Protein AF-A0AAV7T9B5-F1 (afdb_monomer_lite)

Sequence (124 aa):
MPEDLQSVKKYLSADLKEVHKDLDEAVQECKDDERIDEIEWMQQEIIYLQVQPIELQNQAEDLENRSRRKNIHVGSPHIRGGNESYVKALFSFILGETAPPTVKHDRLHSVDLPHQPPSHLQIS

Structure (mmCIF, N/CA/C/O backbone):
data_AF-A0AAV7T9B5-F1
#
_entry.id   AF-A0AAV7T9B5-F1
#
loop_
_atom_site.group_PDB
_atom_site.id
_atom_site.type_symbol
_atom_site.label_atom_id
_atom_site.label_alt_id
_atom_site.label_comp_id
_atom_site.label_asym_id
_atom_site.label_entity_id
_atom_site.label_seq_id
_atom_site.pdbx_PDB_ins_code
_atom_site.Cartn_x
_atom_site.Cartn_y
_atom_site.Cartn_z
_atom_site.occupancy
_atom_site.B_iso_or_equiv
_atom_site.auth_seq_id
_atom_site.auth_comp_id
_atom_site.auth_asym_id
_atom_site.auth_atom_id
_atom_site.pdbx_PDB_model_num
ATOM 1 N N . MET A 1 1 ? 47.895 8.364 -65.221 1.00 57.28 1 MET A N 1
ATOM 2 C CA . MET A 1 1 ? 48.500 8.633 -63.895 1.00 57.28 1 MET A CA 1
ATOM 3 C C . MET A 1 1 ? 47.722 9.671 -63.074 1.00 57.28 1 MET A C 1
ATOM 5 O O . MET A 1 1 ? 47.355 9.324 -61.960 1.00 57.28 1 MET A O 1
ATOM 9 N N . PRO A 1 2 ? 47.408 10.903 -63.539 1.00 65.25 2 PRO A N 1
ATOM 10 C CA . PRO A 1 2 ? 46.567 11.841 -62.764 1.00 65.25 2 PRO A CA 1
ATOM 11 C C . PRO A 1 2 ? 45.074 11.463 -62.750 1.00 65.25 2 PRO A C 1
ATOM 13 O O . PRO A 1 2 ? 44.378 11.678 -61.760 1.00 65.25 2 PRO A O 1
ATOM 16 N N . GLU A 1 3 ? 44.590 10.884 -63.850 1.00 66.88 3 GLU A N 1
ATOM 17 C CA . GLU A 1 3 ? 43.194 10.462 -64.039 1.00 66.88 3 GLU A CA 1
ATOM 18 C C . GLU A 1 3 ? 42.830 9.269 -63.140 1.00 66.88 3 GLU A C 1
ATOM 20 O O . GLU A 1 3 ? 41.749 9.239 -62.552 1.00 66.88 3 GLU A O 1
ATOM 25 N N . ASP A 1 4 ? 43.778 8.352 -62.932 1.00 71.44 4 ASP A N 1
ATOM 26 C CA . ASP A 1 4 ? 43.622 7.181 -62.060 1.00 71.44 4 ASP A CA 1
ATOM 27 C C . ASP A 1 4 ? 43.458 7.594 -60.587 1.00 71.44 4 ASP A C 1
ATOM 29 O O . ASP A 1 4 ? 42.588 7.088 -59.882 1.00 71.44 4 ASP A O 1
ATOM 33 N N . LEU A 1 5 ? 44.220 8.599 -60.138 1.00 76.00 5 LEU A N 1
ATOM 34 C CA . LEU A 1 5 ? 44.116 9.183 -58.794 1.00 76.00 5 LEU A CA 1
ATOM 35 C C . LEU A 1 5 ? 42.780 9.901 -58.563 1.00 76.00 5 LEU A C 1
ATOM 37 O O . LEU A 1 5 ? 42.194 9.792 -57.485 1.00 76.00 5 LEU A O 1
ATOM 41 N N . GLN A 1 6 ? 42.274 10.625 -59.567 1.00 76.25 6 GLN A N 1
ATOM 42 C CA . GLN A 1 6 ? 40.953 11.251 -59.476 1.00 76.25 6 GLN A CA 1
ATOM 43 C C . GLN A 1 6 ? 39.830 10.213 -59.435 1.00 76.25 6 GLN A C 1
ATOM 45 O O . GLN A 1 6 ? 38.852 10.410 -58.714 1.00 76.25 6 GLN A O 1
ATOM 50 N N . SER A 1 7 ? 39.974 9.113 -60.175 1.00 76.25 7 SER A N 1
ATOM 51 C CA . SER A 1 7 ? 39.023 8.002 -60.173 1.00 76.25 7 SER A CA 1
ATOM 52 C C . SER A 1 7 ? 38.975 7.320 -58.803 1.00 76.25 7 SER A C 1
ATOM 54 O O . SER A 1 7 ? 37.914 7.261 -58.186 1.00 76.25 7 SER A O 1
ATOM 56 N N . VAL A 1 8 ? 40.132 6.937 -58.250 1.00 79.00 8 VAL A N 1
ATOM 57 C CA . VAL A 1 8 ? 40.243 6.337 -56.906 1.00 79.00 8 VAL A CA 1
ATOM 58 C C . VAL A 1 8 ? 39.662 7.257 -55.830 1.00 79.00 8 VAL A C 1
ATOM 60 O O . VAL A 1 8 ? 38.922 6.802 -54.962 1.00 79.00 8 VAL A O 1
ATOM 63 N N . LYS A 1 9 ? 39.910 8.570 -55.914 1.00 79.75 9 LYS A N 1
ATOM 64 C CA . LYS A 1 9 ? 39.331 9.543 -54.978 1.00 79.75 9 LYS A CA 1
ATOM 65 C C . LYS A 1 9 ? 37.803 9.606 -55.066 1.00 79.75 9 LYS A C 1
ATOM 67 O O . LYS A 1 9 ? 37.154 9.775 -54.037 1.00 79.75 9 LYS A O 1
ATOM 72 N N . LYS A 1 10 ? 37.222 9.488 -56.266 1.00 79.38 10 LYS A N 1
ATOM 73 C CA . LYS A 1 10 ? 35.763 9.472 -56.454 1.00 79.38 10 LYS A CA 1
ATOM 74 C C . LYS A 1 10 ? 35.133 8.211 -55.870 1.00 79.38 10 LYS A C 1
ATOM 76 O O . LYS A 1 10 ? 34.140 8.352 -55.168 1.00 79.38 10 LYS A O 1
ATOM 81 N N . TYR A 1 11 ? 35.730 7.040 -56.100 1.00 79.06 11 TYR A N 1
ATOM 82 C CA . TYR A 1 11 ? 35.265 5.779 -55.512 1.00 79.06 11 TYR A CA 1
ATOM 83 C C . TYR A 1 11 ? 35.339 5.813 -53.987 1.00 79.06 11 TYR A C 1
ATOM 85 O O . TYR A 1 11 ? 34.317 5.675 -53.332 1.00 79.06 11 TYR A O 1
ATOM 93 N N . LEU A 1 12 ? 36.494 6.177 -53.422 1.00 78.12 12 LEU A N 1
ATOM 94 C CA . LEU A 1 12 ? 36.643 6.300 -51.969 1.00 78.12 12 LEU A CA 1
ATOM 95 C C . LEU A 1 12 ? 35.666 7.309 -51.356 1.00 78.12 12 LEU A C 1
ATOM 97 O O . LEU A 1 12 ? 35.195 7.101 -50.248 1.00 78.12 12 LEU A O 1
ATOM 101 N N . SER A 1 13 ? 35.350 8.400 -52.063 1.00 78.88 13 SER A N 1
ATOM 102 C CA . SER A 1 13 ? 34.373 9.390 -51.588 1.00 78.88 13 SER A CA 1
ATOM 103 C C . SER A 1 13 ? 32.925 8.906 -51.693 1.00 78.88 13 SER A C 1
ATOM 105 O O . SER A 1 13 ? 32.074 9.424 -50.975 1.00 78.88 13 SER A O 1
ATOM 107 N N . ALA A 1 14 ? 32.625 7.990 -52.614 1.00 80.38 14 ALA A N 1
ATOM 108 C CA . ALA A 1 14 ? 31.313 7.366 -52.733 1.00 80.38 14 ALA A CA 1
ATOM 109 C C . ALA A 1 14 ? 31.125 6.330 -51.619 1.00 80.38 14 ALA A C 1
ATOM 111 O O . ALA A 1 14 ? 30.161 6.444 -50.868 1.00 80.38 14 ALA A O 1
ATOM 112 N N . ASP A 1 15 ? 32.111 5.453 -51.425 1.00 82.31 15 ASP A N 1
ATOM 113 C CA . ASP A 1 15 ? 32.109 4.438 -50.368 1.00 82.31 15 ASP A CA 1
ATOM 114 C C . ASP A 1 15 ? 32.016 5.086 -48.975 1.00 82.31 15 ASP A C 1
ATOM 116 O O . ASP A 1 15 ? 31.249 4.646 -48.125 1.00 82.31 15 ASP A O 1
ATOM 120 N N . LEU A 1 16 ? 32.723 6.203 -48.739 1.00 82.31 16 LEU A N 1
ATOM 121 C CA . LEU A 1 16 ? 32.621 6.947 -47.473 1.00 82.31 16 LEU A CA 1
ATOM 122 C C . LEU A 1 16 ? 31.224 7.530 -47.237 1.00 82.31 16 LEU A C 1
ATOM 124 O O . LEU A 1 16 ? 30.774 7.594 -46.098 1.00 82.31 16 LEU A O 1
ATOM 128 N N . LYS A 1 17 ? 30.544 7.986 -48.295 1.00 86.81 17 LYS A N 1
ATOM 129 C CA . LYS A 1 17 ? 29.180 8.523 -48.186 1.00 86.81 17 LYS A CA 1
ATOM 130 C C . LYS A 1 17 ? 28.162 7.425 -47.918 1.00 86.81 17 LYS A C 1
ATOM 132 O O . LYS A 1 17 ? 27.214 7.673 -47.183 1.00 86.81 17 LYS A O 1
ATOM 137 N N . GLU A 1 18 ? 28.360 6.254 -48.508 1.00 88.00 18 GLU A N 1
ATOM 138 C CA . GLU A 1 18 ? 27.519 5.079 -48.285 1.00 88.00 18 GLU A CA 1
ATOM 139 C C . GLU A 1 18 ? 27.659 4.589 -46.840 1.00 88.00 18 GLU A C 1
ATOM 141 O O . GLU A 1 18 ? 26.671 4.555 -46.117 1.00 88.00 18 GLU A O 1
ATOM 146 N N . VAL A 1 19 ? 28.892 4.409 -46.355 1.00 81.31 19 VAL A N 1
ATOM 147 C CA . VAL A 1 19 ? 29.154 4.027 -44.955 1.00 81.31 19 VAL A CA 1
ATOM 148 C C . VAL A 1 19 ? 28.612 5.059 -43.960 1.00 81.31 19 VAL A C 1
ATOM 150 O O . VAL A 1 19 ? 28.097 4.688 -42.908 1.00 81.31 19 VAL A O 1
ATOM 153 N N . HIS A 1 20 ? 28.702 6.358 -44.267 1.00 81.75 20 HIS A N 1
ATOM 154 C CA . HIS A 1 20 ? 28.108 7.394 -43.417 1.00 81.75 20 HIS A CA 1
ATOM 155 C C . HIS A 1 20 ? 26.584 7.315 -43.365 1.00 81.75 20 HIS A C 1
ATOM 157 O O . HIS A 1 20 ? 26.010 7.509 -42.299 1.00 81.75 20 HIS A O 1
ATOM 163 N N . LYS A 1 21 ? 25.940 7.028 -44.496 1.00 87.19 21 LYS A N 1
ATOM 164 C CA . LYS A 1 21 ? 24.490 6.888 -44.572 1.00 87.19 21 LYS A CA 1
ATOM 165 C C . LYS A 1 21 ? 24.015 5.648 -43.809 1.00 87.19 21 LYS A C 1
ATOM 167 O O . LYS A 1 21 ? 23.087 5.764 -43.019 1.00 87.19 21 LYS A O 1
ATOM 172 N N . ASP A 1 22 ? 24.686 4.514 -43.986 1.00 81.25 22 ASP A N 1
ATOM 173 C CA . ASP A 1 22 ? 24.366 3.269 -43.278 1.00 81.25 22 ASP A CA 1
ATOM 174 C C . ASP A 1 22 ? 24.549 3.426 -41.760 1.00 81.25 22 ASP A C 1
ATOM 176 O O . ASP A 1 22 ? 23.762 2.910 -40.967 1.00 81.25 22 ASP A O 1
ATOM 180 N N . LEU A 1 23 ? 25.568 4.185 -41.338 1.00 77.44 23 LEU A N 1
ATOM 181 C CA . LEU A 1 23 ? 25.786 4.506 -39.930 1.00 77.44 23 LEU A CA 1
ATOM 182 C C . LEU A 1 23 ? 24.709 5.450 -39.380 1.00 77.44 23 LEU A C 1
ATOM 184 O O . LEU A 1 23 ? 24.254 5.241 -38.260 1.00 77.44 23 LEU A O 1
ATOM 188 N N . ASP A 1 24 ? 24.292 6.464 -40.140 1.00 80.19 24 ASP A N 1
ATOM 189 C CA . ASP A 1 24 ? 23.215 7.372 -39.733 1.00 80.19 24 ASP A CA 1
ATOM 190 C C . ASP A 1 24 ? 21.866 6.642 -39.639 1.00 80.19 24 ASP A C 1
ATOM 192 O O . ASP A 1 24 ? 21.119 6.879 -38.693 1.00 80.19 24 ASP A O 1
ATOM 196 N N . GLU A 1 25 ? 21.574 5.712 -40.553 1.00 78.81 25 GLU A N 1
ATOM 197 C CA . GLU A 1 25 ? 20.381 4.857 -40.496 1.00 78.81 25 GLU A CA 1
ATOM 198 C C . GLU A 1 25 ? 20.422 3.918 -39.279 1.00 78.81 25 GLU A C 1
ATOM 200 O O . GLU A 1 25 ? 19.453 3.863 -38.526 1.00 78.81 25 GLU A O 1
ATOM 205 N N . ALA A 1 26 ? 21.564 3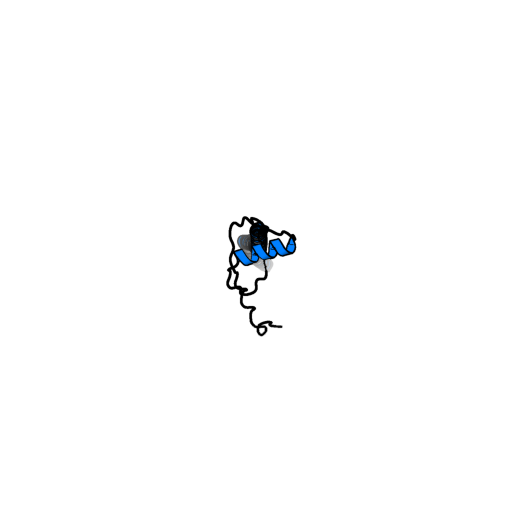.279 -38.996 1.00 72.38 26 ALA A N 1
ATOM 206 C CA . ALA A 1 26 ? 21.733 2.432 -37.811 1.00 72.38 26 ALA A CA 1
ATOM 207 C C . ALA A 1 26 ? 21.678 3.223 -36.488 1.00 72.38 26 ALA A C 1
ATOM 209 O O . ALA A 1 26 ? 21.180 2.728 -35.476 1.00 72.38 26 ALA A O 1
ATOM 210 N N . VAL A 1 27 ? 22.178 4.465 -36.472 1.00 70.81 27 VAL A N 1
ATOM 211 C CA . VAL A 1 27 ? 22.061 5.378 -35.323 1.00 70.81 27 VAL A CA 1
ATOM 212 C C . VAL A 1 27 ? 20.618 5.836 -35.142 1.00 70.81 27 VAL A C 1
ATOM 214 O O . VAL A 1 27 ? 20.187 6.007 -34.004 1.00 70.81 27 VAL A O 1
ATOM 217 N N . GLN A 1 28 ? 19.876 6.034 -36.229 1.00 68.44 28 GLN A N 1
ATOM 218 C CA . GLN A 1 28 ? 18.469 6.409 -36.177 1.00 68.44 28 GLN A CA 1
ATOM 219 C C . GLN A 1 28 ? 17.594 5.242 -35.696 1.00 68.44 28 GLN A C 1
ATOM 221 O O . GLN A 1 28 ? 16.755 5.459 -34.836 1.00 68.44 28 GLN A O 1
ATOM 226 N N . GLU A 1 29 ? 17.871 4.012 -36.135 1.00 65.25 29 GLU A N 1
ATOM 227 C CA . GLU A 1 29 ? 17.206 2.782 -35.670 1.00 65.25 29 GLU A CA 1
ATOM 228 C C . GLU A 1 29 ? 17.518 2.477 -34.188 1.00 65.25 29 GLU A C 1
ATOM 230 O O . GLU A 1 29 ? 16.663 2.033 -33.426 1.00 65.25 29 GLU A O 1
ATOM 235 N N . CYS A 1 30 ? 18.731 2.793 -33.714 1.00 61.69 30 CYS A N 1
ATOM 236 C CA . CYS A 1 30 ? 19.062 2.738 -32.281 1.00 61.69 30 CYS A CA 1
ATOM 237 C C . CYS A 1 30 ? 18.353 3.817 -31.443 1.00 61.69 30 CYS A C 1
ATOM 239 O O . CYS A 1 30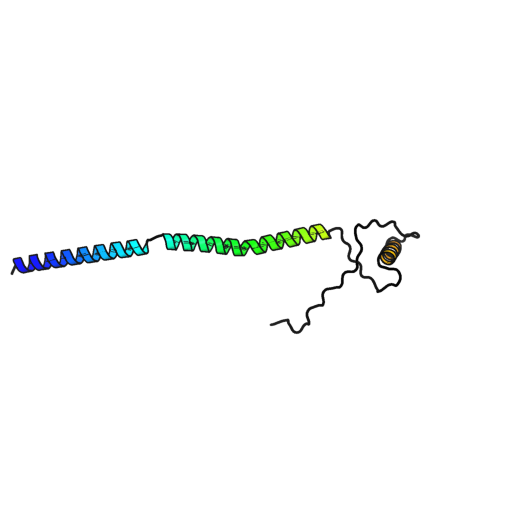 ? 18.273 3.681 -30.222 1.00 61.69 30 CYS A O 1
ATOM 241 N N . LYS A 1 31 ? 17.896 4.896 -32.085 1.00 60.19 31 LYS A N 1
ATOM 242 C CA . LYS A 1 31 ? 17.122 5.992 -31.490 1.00 60.19 31 LYS A CA 1
ATOM 243 C C . LYS A 1 31 ? 15.618 5.816 -31.690 1.00 60.19 31 LYS A C 1
ATOM 245 O O . LYS A 1 31 ? 14.890 6.761 -31.420 1.00 60.19 31 LYS A O 1
ATOM 250 N N . ASP A 1 32 ? 15.144 4.661 -32.163 1.00 58.91 32 ASP A N 1
ATOM 251 C CA . ASP A 1 32 ? 13.714 4.360 -32.163 1.00 58.91 32 ASP A CA 1
ATOM 252 C C . ASP A 1 32 ? 13.247 4.228 -30.701 1.00 58.91 32 ASP A C 1
ATOM 254 O O . ASP A 1 32 ? 13.280 3.176 -30.054 1.00 58.91 32 ASP A O 1
ATOM 258 N N . ASP A 1 33 ? 12.887 5.409 -30.201 1.00 58.75 33 ASP A N 1
ATOM 259 C CA . ASP A 1 33 ? 12.544 5.854 -28.856 1.00 58.75 33 ASP A CA 1
ATOM 260 C C . ASP A 1 33 ? 11.441 5.021 -28.191 1.00 58.75 33 ASP A C 1
ATOM 262 O O . ASP A 1 33 ? 11.333 5.012 -26.967 1.00 58.75 33 ASP A O 1
ATOM 266 N N . GLU A 1 34 ? 10.678 4.237 -28.959 1.00 62.06 34 GLU A N 1
ATOM 267 C CA . GLU A 1 34 ? 9.583 3.407 -28.444 1.00 62.06 34 GLU A CA 1
ATOM 268 C C . GLU A 1 34 ? 10.048 2.436 -27.354 1.00 62.06 34 GLU A C 1
ATOM 270 O O . GLU A 1 34 ? 9.329 2.198 -26.388 1.00 62.06 34 GLU A O 1
ATOM 275 N N . ARG A 1 35 ? 11.277 1.912 -27.449 1.00 66.81 35 ARG A N 1
ATOM 276 C CA . ARG A 1 35 ? 11.819 1.010 -26.421 1.00 66.81 35 ARG A CA 1
ATOM 277 C C . ARG A 1 35 ? 12.246 1.733 -25.152 1.00 66.81 35 ARG A C 1
ATOM 279 O O . ARG A 1 35 ? 12.184 1.137 -24.081 1.00 66.81 35 ARG A O 1
ATOM 286 N N . ILE A 1 36 ? 12.719 2.972 -25.258 1.00 75.81 36 ILE A N 1
ATOM 287 C CA . ILE A 1 36 ? 13.112 3.763 -24.087 1.00 75.81 36 ILE A CA 1
ATOM 288 C C . ILE A 1 36 ? 11.851 4.225 -23.359 1.00 75.81 36 ILE A C 1
ATOM 290 O O . ILE A 1 36 ? 11.749 4.002 -22.155 1.00 75.81 36 ILE A O 1
ATOM 294 N N . ASP A 1 37 ? 10.861 4.731 -24.093 1.00 79.06 37 ASP A N 1
ATOM 295 C CA . ASP A 1 37 ? 9.560 5.127 -23.549 1.00 79.06 37 ASP A CA 1
ATOM 296 C C . ASP A 1 37 ? 8.835 3.941 -22.888 1.00 79.06 37 ASP A C 1
ATOM 298 O O . ASP A 1 37 ? 8.278 4.069 -21.796 1.00 79.06 37 ASP A O 1
ATOM 302 N N . GLU A 1 38 ? 8.885 2.753 -23.498 1.00 80.31 38 GLU A N 1
ATOM 303 C CA . GLU A 1 38 ? 8.305 1.535 -22.923 1.00 80.31 38 GLU A CA 1
ATOM 304 C C . GLU A 1 38 ? 9.050 1.093 -21.652 1.00 80.31 38 GLU A C 1
ATOM 306 O O . GLU A 1 38 ? 8.421 0.685 -20.674 1.00 80.31 38 GLU A O 1
ATOM 311 N N . ILE A 1 39 ? 10.382 1.221 -21.613 1.00 80.50 39 ILE A N 1
ATOM 312 C CA . ILE A 1 39 ? 11.179 0.951 -20.407 1.00 80.50 39 ILE A CA 1
ATOM 313 C C . ILE A 1 39 ? 10.844 1.945 -19.292 1.00 80.50 39 ILE A C 1
ATOM 315 O O . ILE A 1 39 ? 10.672 1.523 -18.147 1.00 80.50 39 ILE A O 1
ATOM 319 N N . GLU A 1 40 ? 10.730 3.236 -19.594 1.00 83.75 40 GLU A N 1
ATOM 320 C CA . GLU A 1 40 ? 10.357 4.258 -18.614 1.00 83.75 40 GLU A CA 1
ATOM 321 C C . GLU A 1 40 ? 8.939 4.027 -18.077 1.00 83.75 40 GLU A C 1
ATOM 323 O O . GLU A 1 40 ? 8.719 4.081 -16.862 1.00 83.75 40 GLU A O 1
ATOM 328 N N . TRP A 1 41 ? 7.992 3.677 -18.950 1.00 86.25 41 TRP A N 1
ATOM 329 C CA . TRP A 1 41 ? 6.633 3.311 -18.555 1.00 86.25 41 TRP A CA 1
ATOM 330 C C . TRP A 1 41 ? 6.616 2.070 -17.652 1.00 86.25 41 TRP A C 1
ATOM 332 O O . TRP A 1 41 ? 6.014 2.094 -16.577 1.00 86.25 41 TRP A O 1
ATOM 342 N N . MET A 1 42 ? 7.343 1.009 -18.021 1.00 84.44 42 MET A N 1
ATOM 343 C CA . MET A 1 42 ? 7.465 -0.197 -17.195 1.00 84.44 42 MET A CA 1
ATOM 344 C C . MET A 1 42 ? 8.109 0.096 -15.834 1.00 84.44 42 MET A C 1
ATOM 346 O O . MET A 1 42 ? 7.696 -0.472 -14.825 1.00 84.44 42 MET A O 1
ATOM 350 N N . GLN A 1 43 ? 9.102 0.986 -15.769 1.00 87.44 43 GLN A N 1
ATOM 351 C CA . GLN A 1 43 ? 9.719 1.391 -14.503 1.00 87.44 43 GLN A CA 1
ATOM 352 C C . GLN A 1 43 ? 8.734 2.141 -13.600 1.00 87.44 43 GLN A C 1
ATOM 354 O O . GLN A 1 43 ? 8.688 1.872 -12.398 1.00 87.44 43 GLN A O 1
ATOM 359 N N . GLN A 1 44 ? 7.922 3.042 -14.160 1.00 88.81 44 GLN A N 1
ATOM 360 C CA . GLN A 1 44 ? 6.873 3.735 -13.410 1.00 88.81 44 GLN A CA 1
ATOM 361 C C . GLN A 1 44 ? 5.801 2.765 -12.902 1.00 88.81 44 GLN A C 1
ATOM 363 O O . GLN A 1 44 ? 5.405 2.852 -11.738 1.00 88.81 44 GLN A O 1
ATOM 368 N N . GLU A 1 45 ? 5.390 1.803 -13.728 1.00 90.88 45 GLU A N 1
ATOM 369 C CA . GLU A 1 45 ? 4.428 0.768 -13.341 1.00 90.88 45 GLU A CA 1
ATOM 370 C C . GLU A 1 45 ? 4.984 -0.127 -12.222 1.00 90.88 45 GLU A C 1
ATOM 372 O O . GLU A 1 45 ? 4.292 -0.411 -11.246 1.00 90.88 45 GLU A O 1
ATOM 377 N N . ILE A 1 46 ? 6.265 -0.509 -12.285 1.00 89.38 46 ILE A N 1
ATOM 378 C CA . ILE A 1 46 ? 6.925 -1.264 -11.208 1.00 89.38 46 ILE A CA 1
ATOM 379 C C . ILE A 1 46 ? 6.912 -0.474 -9.895 1.00 89.38 46 ILE A C 1
ATOM 381 O O . ILE A 1 46 ? 6.607 -1.045 -8.848 1.00 89.38 46 ILE A O 1
ATOM 385 N N . ILE A 1 47 ? 7.216 0.826 -9.928 1.00 88.56 47 ILE A N 1
ATOM 386 C CA . ILE A 1 47 ? 7.177 1.678 -8.730 1.00 88.56 47 ILE A CA 1
ATOM 387 C C . ILE A 1 47 ? 5.753 1.734 -8.167 1.00 88.56 47 ILE A C 1
ATOM 389 O O . ILE A 1 47 ? 5.560 1.563 -6.962 1.00 88.56 47 ILE A O 1
ATOM 393 N N . TYR A 1 48 ? 4.751 1.917 -9.028 1.00 87.88 48 TYR A N 1
ATOM 394 C CA . TYR A 1 48 ? 3.348 1.925 -8.625 1.00 87.88 48 TYR A CA 1
ATOM 395 C C . TYR A 1 48 ? 2.943 0.609 -7.945 1.00 87.88 48 TYR A C 1
ATOM 397 O O . TYR A 1 48 ? 2.427 0.617 -6.823 1.00 87.88 48 TYR A O 1
ATOM 405 N N . LEU A 1 49 ? 3.258 -0.526 -8.571 1.00 87.50 49 LEU A N 1
ATOM 406 C CA . LEU A 1 49 ? 2.947 -1.860 -8.058 1.00 87.50 49 LEU A CA 1
ATOM 407 C C . LEU A 1 49 ? 3.731 -2.228 -6.790 1.00 87.50 49 LEU A C 1
ATOM 409 O O . LEU A 1 49 ? 3.293 -3.096 -6.040 1.00 87.50 49 LEU A O 1
ATOM 413 N N . GLN A 1 50 ? 4.868 -1.585 -6.515 1.00 85.44 50 GLN A N 1
ATOM 414 C CA . GLN A 1 50 ? 5.602 -1.756 -5.255 1.00 85.44 50 GLN A CA 1
ATOM 415 C C . GLN A 1 50 ? 4.990 -0.954 -4.100 1.00 85.44 50 GLN A C 1
ATOM 417 O O . GLN A 1 50 ? 5.025 -1.406 -2.955 1.00 85.44 50 GLN A O 1
ATOM 422 N N . VAL A 1 51 ? 4.420 0.220 -4.381 1.00 87.81 51 VAL A N 1
ATOM 423 C CA . VAL A 1 51 ? 3.839 1.107 -3.359 1.00 87.81 51 VAL A CA 1
ATOM 424 C C . VAL A 1 51 ? 2.399 0.717 -3.023 1.00 87.81 51 VAL A C 1
ATOM 426 O O . VAL A 1 51 ? 2.021 0.696 -1.849 1.00 87.81 51 VAL A O 1
ATOM 429 N N . GLN A 1 52 ? 1.606 0.341 -4.029 1.00 90.81 52 GLN A N 1
ATOM 430 C CA . GLN A 1 52 ? 0.183 0.028 -3.875 1.00 90.81 52 GLN A CA 1
ATOM 431 C C . GLN A 1 52 ? -0.114 -1.037 -2.793 1.00 90.81 52 GLN A C 1
ATOM 433 O O . GLN A 1 52 ? -1.042 -0.828 -2.006 1.00 90.81 52 GLN A O 1
ATOM 438 N N . PRO A 1 53 ? 0.643 -2.147 -2.666 1.00 89.75 53 PRO A N 1
ATOM 439 C CA . PRO A 1 53 ? 0.379 -3.152 -1.639 1.00 89.75 53 PRO A CA 1
ATOM 440 C C . PRO A 1 53 ? 0.548 -2.606 -0.222 1.00 89.75 53 PRO A C 1
ATOM 442 O O . PRO A 1 53 ? -0.237 -2.946 0.659 1.00 89.75 53 PRO A O 1
ATOM 445 N N . ILE A 1 54 ? 1.539 -1.734 -0.007 1.00 89.88 54 ILE A N 1
ATOM 446 C CA . ILE A 1 54 ? 1.816 -1.132 1.302 1.00 89.88 54 ILE A CA 1
ATOM 447 C C . ILE A 1 54 ? 0.679 -0.183 1.682 1.00 89.88 54 ILE A C 1
ATOM 449 O O . ILE A 1 54 ? 0.186 -0.218 2.807 1.00 89.88 54 ILE A O 1
ATOM 453 N N . GLU A 1 55 ? 0.217 0.640 0.741 1.00 91.69 55 GLU A N 1
ATOM 454 C CA . GLU A 1 55 ? -0.908 1.546 0.977 1.00 91.69 55 GLU A CA 1
ATOM 455 C C . GLU A 1 55 ? -2.200 0.785 1.283 1.00 91.69 55 GLU A C 1
ATOM 457 O O . GLU A 1 55 ? -2.901 1.121 2.240 1.00 91.69 55 GLU A O 1
ATOM 462 N N . LEU A 1 56 ? -2.495 -0.269 0.518 1.00 91.44 56 LEU A N 1
ATOM 463 C CA . LEU A 1 56 ? -3.660 -1.121 0.752 1.00 91.44 56 LEU A CA 1
ATOM 464 C C . LEU A 1 56 ? -3.568 -1.861 2.090 1.00 91.44 56 LEU A C 1
ATOM 466 O O . LEU A 1 56 ? -4.567 -1.946 2.806 1.00 91.44 56 LEU A O 1
ATOM 470 N N . GLN A 1 57 ? -2.384 -2.354 2.459 1.00 92.75 57 GLN A N 1
ATOM 471 C CA . GLN A 1 57 ? -2.152 -2.987 3.754 1.00 92.75 57 GLN A CA 1
ATOM 472 C C . GLN A 1 57 ? -2.388 -1.999 4.901 1.00 92.75 57 GLN A C 1
ATOM 474 O O . GLN A 1 57 ? -3.130 -2.315 5.831 1.00 92.75 57 GLN A O 1
ATOM 479 N N . ASN A 1 58 ? -1.833 -0.789 4.806 1.00 92.94 58 ASN A N 1
ATOM 480 C CA . ASN A 1 58 ? -2.031 0.258 5.805 1.00 92.94 58 ASN A CA 1
ATOM 481 C C . ASN A 1 58 ? -3.513 0.628 5.935 1.00 92.94 58 ASN A C 1
ATOM 483 O O . ASN A 1 58 ? -4.019 0.752 7.046 1.00 92.94 58 ASN A O 1
ATOM 487 N N . GLN A 1 59 ? -4.237 0.760 4.819 1.00 93.44 59 GLN A N 1
ATOM 488 C CA . GLN A 1 59 ? -5.678 1.029 4.839 1.00 93.44 59 GLN A CA 1
ATOM 489 C C . GLN A 1 59 ? -6.479 -0.114 5.472 1.00 93.44 59 GLN A C 1
ATOM 491 O O . GLN A 1 59 ? -7.417 0.144 6.230 1.00 93.44 59 GLN A O 1
ATOM 496 N N . ALA A 1 60 ? -6.124 -1.367 5.178 1.00 91.75 60 ALA A N 1
ATOM 497 C CA . ALA A 1 60 ? -6.769 -2.534 5.766 1.00 91.75 60 ALA A CA 1
ATOM 498 C C . ALA A 1 60 ? -6.562 -2.582 7.287 1.00 91.75 60 ALA A C 1
ATOM 500 O O . ALA A 1 60 ? -7.535 -2.746 8.026 1.00 91.75 60 ALA A O 1
ATOM 501 N N . GLU A 1 61 ? -5.332 -2.357 7.755 1.00 92.69 61 GLU A N 1
ATOM 502 C CA . GLU A 1 61 ? -5.007 -2.277 9.181 1.00 92.69 61 GLU A CA 1
ATOM 503 C C . GLU A 1 61 ? -5.759 -1.120 9.861 1.00 92.69 61 GLU A C 1
ATOM 505 O O . GLU A 1 61 ? -6.344 -1.286 10.934 1.00 92.69 61 GLU A O 1
ATOM 510 N N . ASP A 1 62 ? -5.836 0.043 9.211 1.00 93.19 62 ASP A N 1
ATOM 511 C CA . ASP A 1 62 ? -6.577 1.201 9.712 1.00 93.19 62 ASP A CA 1
ATOM 512 C C . ASP A 1 62 ? -8.072 0.901 9.886 1.00 93.19 62 ASP A C 1
ATOM 514 O O . ASP A 1 62 ? -8.682 1.271 10.898 1.00 93.19 62 ASP A O 1
ATOM 518 N N . LEU A 1 63 ? -8.680 0.227 8.907 1.00 91.12 63 LEU A N 1
ATOM 519 C CA . LEU A 1 63 ? -10.084 -0.178 8.946 1.00 91.12 63 LEU A CA 1
ATOM 520 C C . LEU A 1 63 ? -10.335 -1.240 10.019 1.00 91.12 63 LEU A C 1
ATOM 522 O O . LEU A 1 63 ? -11.303 -1.123 10.775 1.00 91.12 63 LEU A O 1
ATOM 526 N N . GLU A 1 64 ? -9.458 -2.235 10.131 1.00 90.12 64 GLU A N 1
ATOM 527 C CA . GLU A 1 64 ? -9.526 -3.270 11.163 1.00 90.12 64 GLU A CA 1
ATOM 528 C C . GLU A 1 64 ? -9.423 -2.652 12.563 1.00 90.12 64 GLU A C 1
ATOM 530 O O . GLU A 1 64 ? -10.261 -2.916 13.432 1.00 90.12 64 GLU A O 1
ATOM 535 N N . ASN A 1 65 ? -8.471 -1.739 12.758 1.00 89.00 65 ASN A N 1
ATOM 536 C CA . ASN A 1 65 ? -8.304 -0.993 13.997 1.00 89.00 65 ASN A CA 1
ATOM 537 C C . ASN A 1 65 ? -9.551 -0.169 14.319 1.00 89.00 65 ASN A C 1
ATOM 539 O O . ASN A 1 65 ? -10.082 -0.268 15.426 1.00 89.00 65 ASN A O 1
ATOM 543 N N . ARG A 1 66 ? -10.084 0.606 13.363 1.00 88.69 66 ARG A N 1
ATOM 544 C CA . ARG A 1 66 ? -11.331 1.376 13.550 1.00 88.69 66 ARG A CA 1
ATOM 545 C C . ARG A 1 66 ? -12.510 0.478 13.909 1.00 88.69 66 ARG A C 1
ATOM 547 O O . ARG A 1 66 ? -13.276 0.838 14.803 1.00 88.69 66 ARG A O 1
ATOM 554 N N . SER A 1 67 ? -12.625 -0.685 13.270 1.00 86.38 67 SER A N 1
ATOM 555 C CA . SER A 1 67 ? -13.663 -1.671 13.576 1.00 86.38 67 SER A CA 1
ATOM 556 C C . SER A 1 67 ? -13.507 -2.259 14.980 1.00 86.38 67 SER A C 1
ATOM 558 O O . SER A 1 67 ? -14.512 -2.545 15.627 1.00 86.38 67 SER A O 1
ATOM 560 N N . ARG A 1 68 ? -12.274 -2.446 15.466 1.00 86.25 68 ARG A N 1
ATOM 561 C CA . ARG A 1 68 ? -11.980 -3.046 16.776 1.00 86.25 68 ARG A CA 1
ATOM 562 C C . ARG A 1 68 ? -11.906 -2.052 17.931 1.00 86.25 68 ARG A C 1
ATOM 564 O O . ARG A 1 68 ? -11.912 -2.493 19.073 1.00 86.25 68 ARG A O 1
ATOM 571 N N . ARG A 1 69 ? -11.899 -0.735 17.685 1.00 87.06 69 ARG A N 1
ATOM 572 C CA . ARG A 1 69 ? -11.793 0.312 18.733 1.00 87.06 69 ARG A CA 1
ATOM 573 C C . ARG A 1 69 ? -12.792 0.171 19.884 1.00 87.06 69 ARG A C 1
ATOM 575 O O . ARG A 1 69 ? -12.510 0.632 20.983 1.00 87.06 69 ARG A O 1
ATOM 582 N N . LYS A 1 70 ? -13.966 -0.410 19.630 1.00 86.00 70 LYS A N 1
ATOM 583 C CA . LYS A 1 70 ? -15.021 -0.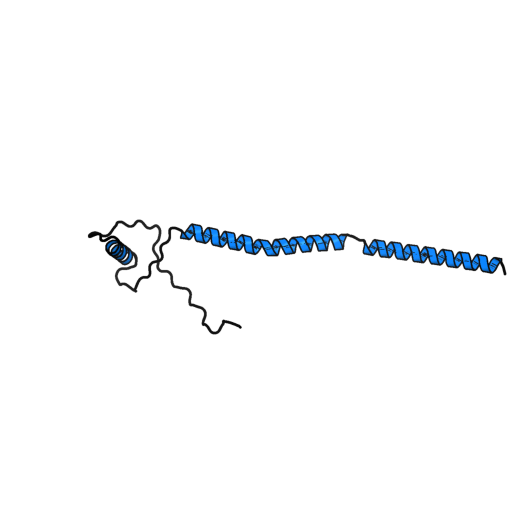615 20.637 1.00 86.00 70 LYS A CA 1
ATOM 584 C C . LYS A 1 70 ? -15.046 -2.035 21.212 1.00 86.00 70 LYS A C 1
ATOM 586 O O . LYS A 1 70 ? -15.885 -2.326 22.060 1.00 86.00 70 LYS A O 1
ATOM 591 N N . ASN A 1 71 ? -14.154 -2.912 20.759 1.00 88.00 71 ASN A N 1
ATOM 592 C CA . ASN A 1 71 ? -14.099 -4.299 21.195 1.00 88.00 71 ASN A CA 1
ATOM 593 C C . ASN A 1 71 ? -13.197 -4.418 22.423 1.00 88.00 71 ASN A C 1
ATOM 595 O O . ASN A 1 71 ? -12.092 -3.880 22.454 1.00 88.00 71 ASN A O 1
ATOM 599 N N . ILE A 1 72 ? -13.651 -5.181 23.414 1.00 85.19 72 ILE A N 1
ATOM 600 C CA . ILE A 1 72 ? -12.874 -5.518 24.608 1.00 85.19 72 ILE A CA 1
ATOM 601 C C . ILE A 1 72 ? -12.618 -7.020 24.571 1.00 85.19 72 ILE A C 1
ATOM 603 O O . ILE A 1 72 ? -13.559 -7.811 24.512 1.00 85.19 72 ILE A O 1
ATOM 607 N N . HIS A 1 73 ? -11.346 -7.411 24.605 1.00 85.12 73 HIS A N 1
ATOM 608 C CA . HIS A 1 73 ? -10.960 -8.811 24.747 1.00 85.12 73 HIS A CA 1
ATOM 609 C C . HIS A 1 73 ? -10.846 -9.144 26.229 1.00 85.12 73 HIS A C 1
ATOM 611 O O . HIS A 1 73 ? -10.139 -8.466 26.973 1.00 85.12 73 HIS A O 1
ATOM 617 N N . VAL A 1 74 ? -11.548 -10.190 26.655 1.00 81.06 74 VAL A N 1
ATOM 618 C CA . VAL A 1 74 ? -11.570 -10.629 28.050 1.00 81.06 74 VAL A CA 1
ATOM 619 C C . VAL A 1 74 ? -11.101 -12.075 28.105 1.00 81.06 74 VAL A C 1
ATOM 621 O O . VAL A 1 74 ? -11.719 -12.952 27.504 1.00 81.06 74 VAL A O 1
ATOM 624 N N . GLY A 1 75 ? -10.019 -12.333 28.842 1.00 80.38 75 GLY A N 1
ATOM 625 C CA . GLY A 1 75 ? -9.611 -13.698 29.161 1.00 80.38 75 GLY A CA 1
ATOM 626 C C . GLY A 1 75 ? -10.682 -14.360 30.027 1.00 80.38 75 GLY A C 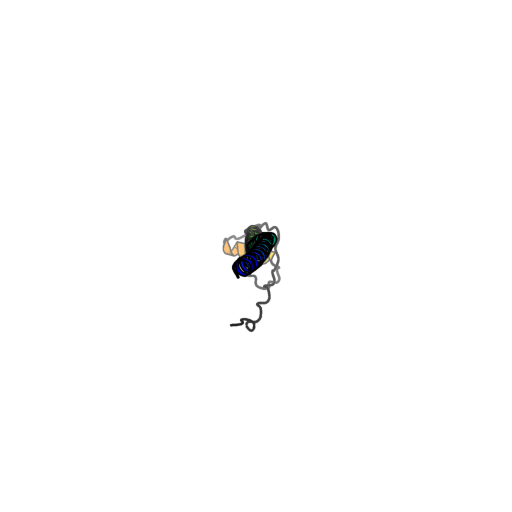1
ATOM 627 O O . GLY A 1 75 ? -11.020 -13.841 31.093 1.00 80.38 75 GLY A O 1
ATOM 628 N N . SER A 1 76 ? -11.242 -15.477 29.564 1.00 71.94 76 SER A N 1
ATOM 629 C CA . SER A 1 76 ? -12.284 -16.209 30.285 1.00 71.94 76 SER A CA 1
ATOM 630 C C . SER A 1 76 ? -11.849 -17.654 30.523 1.00 71.94 76 SER A C 1
ATOM 632 O O . SER A 1 76 ? -11.452 -18.328 29.569 1.00 71.94 76 SER A O 1
ATOM 634 N N . PRO A 1 77 ? -11.905 -18.158 31.769 1.00 71.38 77 PRO A N 1
ATOM 635 C CA . PRO A 1 77 ? -11.828 -19.590 31.996 1.00 71.38 77 PRO A CA 1
ATOM 636 C C . PRO A 1 77 ? -13.070 -20.266 31.398 1.00 71.38 77 PRO A C 1
ATOM 638 O O . PRO A 1 77 ? -14.108 -19.639 31.198 1.00 71.38 77 PRO A O 1
ATOM 641 N N . HIS A 1 78 ? -12.991 -21.562 31.103 1.00 64.75 78 HIS A N 1
ATOM 642 C CA . HIS A 1 78 ? -14.134 -22.294 30.557 1.00 64.75 78 HIS A CA 1
ATOM 643 C C . HIS A 1 78 ? -15.221 -22.440 31.645 1.00 64.75 78 HIS A C 1
ATOM 645 O O . HIS A 1 78 ? -15.113 -23.292 32.527 1.00 64.75 78 HIS A O 1
ATOM 651 N N . ILE A 1 79 ? -16.241 -21.571 31.640 1.00 64.88 79 ILE A N 1
ATOM 652 C CA . ILE A 1 79 ? -17.262 -21.492 32.703 1.00 64.88 79 ILE A CA 1
ATOM 653 C C . ILE A 1 79 ? -18.608 -22.043 32.214 1.00 64.88 79 ILE A C 1
ATOM 655 O O . ILE A 1 79 ? -19.095 -21.689 31.143 1.00 64.88 79 ILE A O 1
ATOM 659 N N . ARG A 1 80 ? -19.279 -22.841 33.061 1.00 58.56 80 ARG A N 1
ATOM 660 C CA . ARG A 1 80 ? -20.605 -23.453 32.808 1.00 58.56 80 ARG A CA 1
ATOM 661 C C . ARG A 1 80 ? -21.783 -22.468 32.650 1.00 58.56 80 ARG A C 1
ATOM 663 O O . ARG A 1 80 ? -22.894 -22.914 32.393 1.00 58.56 80 ARG A O 1
ATOM 670 N N . GLY A 1 81 ? -21.565 -21.163 32.805 1.00 65.56 81 GLY A N 1
ATOM 671 C CA . GLY A 1 81 ? -22.598 -20.116 32.753 1.00 65.56 81 GLY A CA 1
ATOM 672 C C . GLY A 1 81 ? -22.627 -19.292 31.462 1.00 65.56 81 GLY A C 1
ATOM 673 O O . GLY A 1 81 ? -23.468 -18.410 31.336 1.00 65.56 81 GLY A O 1
ATOM 674 N N . GLY A 1 82 ? -21.724 -19.560 30.513 1.00 78.12 82 GLY A N 1
ATOM 675 C CA . GLY A 1 82 ? -21.609 -18.789 29.273 1.00 78.12 82 GLY A CA 1
ATOM 676 C C . GLY A 1 82 ? -20.923 -17.427 29.447 1.00 78.12 82 GLY A C 1
ATOM 677 O O . GLY A 1 82 ? -20.741 -16.918 30.556 1.00 78.12 82 GLY A O 1
ATOM 678 N N . ASN A 1 83 ? -20.521 -16.836 28.319 1.00 82.25 83 ASN A N 1
ATOM 679 C CA . ASN A 1 83 ? -19.677 -15.636 28.295 1.00 82.25 83 ASN A CA 1
ATOM 680 C C . ASN A 1 83 ? -20.355 -14.413 28.931 1.00 82.25 83 ASN A C 1
ATOM 682 O O . ASN A 1 83 ? -19.693 -13.612 29.584 1.00 82.25 83 ASN A O 1
ATOM 686 N N . GLU A 1 84 ? -21.671 -14.258 28.769 1.00 84.38 84 GLU A N 1
ATOM 687 C CA . GLU A 1 84 ? -22.383 -13.064 29.237 1.00 84.38 84 GLU A CA 1
ATOM 688 C C . GLU A 1 84 ? -22.425 -12.976 30.768 1.00 84.38 84 GLU A C 1
ATOM 690 O O . GLU A 1 84 ? -22.150 -11.922 31.346 1.00 84.38 84 GLU A O 1
ATOM 695 N N . SER A 1 85 ? -22.722 -14.091 31.439 1.00 84.19 85 SER A N 1
ATOM 696 C CA . SER A 1 85 ? -22.732 -14.158 32.902 1.00 84.19 85 SER A CA 1
ATOM 697 C C . SER A 1 85 ? -21.348 -13.892 33.486 1.00 84.19 85 SER A C 1
ATOM 699 O O . SER A 1 85 ? -21.237 -13.187 34.489 1.00 84.19 85 SER A O 1
ATOM 701 N N . TYR A 1 86 ? -20.294 -14.398 32.838 1.00 85.44 86 TYR A N 1
ATOM 702 C CA . TYR A 1 86 ? -18.919 -14.121 33.242 1.00 85.44 86 TYR A CA 1
ATOM 703 C C . TYR A 1 86 ? -18.572 -12.634 33.121 1.00 85.44 86 TYR A C 1
ATOM 705 O O . TYR A 1 86 ? -18.074 -12.047 34.078 1.00 85.44 86 TYR A O 1
ATOM 713 N N . VAL A 1 87 ? -18.884 -12.007 31.982 1.00 86.00 87 VAL A N 1
ATOM 714 C CA . VAL A 1 87 ? -18.608 -10.582 31.756 1.00 86.00 87 VAL A CA 1
ATOM 715 C C . VAL A 1 87 ? -19.336 -9.709 32.783 1.00 86.00 87 VAL A C 1
ATOM 717 O O . VAL A 1 87 ? -18.720 -8.818 33.364 1.00 86.00 87 VAL A O 1
ATOM 720 N N . LYS A 1 88 ? -20.614 -9.985 33.079 1.00 86.31 88 LYS A N 1
ATOM 721 C CA . LYS A 1 88 ? -21.371 -9.244 34.107 1.00 86.31 88 LYS A CA 1
ATOM 722 C C . LYS A 1 88 ? -20.746 -9.381 35.497 1.00 86.31 88 LYS A C 1
ATOM 724 O O . LYS A 1 88 ? -20.574 -8.374 36.177 1.00 86.31 88 LYS A O 1
ATOM 729 N N . ALA A 1 89 ? -20.374 -10.599 35.895 1.00 84.94 89 ALA A N 1
ATOM 730 C CA . ALA A 1 89 ? -19.723 -10.844 37.182 1.00 84.94 89 ALA A CA 1
ATOM 731 C C . ALA A 1 89 ? -18.361 -10.135 37.282 1.00 84.94 89 ALA A C 1
ATOM 733 O O . ALA A 1 89 ? -18.047 -9.549 38.318 1.00 84.94 89 ALA A O 1
ATOM 734 N N . LEU A 1 90 ? -17.581 -10.141 36.195 1.00 86.81 90 LEU A N 1
ATOM 735 C CA . LEU A 1 90 ? -16.299 -9.447 36.122 1.00 86.81 90 LEU A CA 1
ATOM 736 C C . LEU A 1 90 ? -16.472 -7.932 36.287 1.00 86.81 90 LEU A C 1
ATOM 738 O O . LEU A 1 90 ? -15.748 -7.320 37.068 1.00 86.81 90 LEU A O 1
ATOM 742 N N . PHE A 1 91 ? -17.447 -7.328 35.603 1.00 87.38 91 PHE A N 1
ATOM 743 C CA . PHE A 1 91 ? -17.715 -5.898 35.749 1.00 87.38 91 PHE A CA 1
ATOM 744 C C . PHE A 1 91 ? -18.182 -5.530 37.160 1.00 87.38 91 PHE A C 1
ATOM 746 O O . PHE A 1 91 ? -17.655 -4.570 37.711 1.00 87.38 91 PHE A O 1
ATOM 753 N N . SER A 1 92 ? -19.088 -6.296 37.781 1.00 87.56 92 SER A N 1
ATOM 754 C CA . SER A 1 92 ? -19.468 -6.067 39.188 1.00 87.56 92 SER A CA 1
ATOM 755 C C . SER A 1 92 ? -18.273 -6.107 40.125 1.00 87.56 92 SER A C 1
ATOM 757 O O . SER A 1 92 ? -18.141 -5.251 40.994 1.00 87.56 92 SER A O 1
ATOM 759 N N . PHE A 1 93 ? -17.389 -7.089 39.931 1.00 87.25 93 PHE A N 1
ATOM 760 C CA . PHE A 1 93 ? -16.190 -7.238 40.742 1.00 87.25 93 PHE A CA 1
ATOM 761 C C . PHE A 1 93 ? -15.241 -6.042 40.585 1.00 87.25 93 PHE A C 1
ATOM 763 O O . PHE A 1 93 ? -14.776 -5.502 41.584 1.00 87.25 93 PHE A O 1
ATOM 770 N N . ILE A 1 94 ? -14.983 -5.602 39.348 1.00 87.00 94 ILE A N 1
ATOM 771 C CA . ILE A 1 94 ? -14.076 -4.479 39.059 1.00 87.00 94 ILE A CA 1
ATOM 772 C C . ILE A 1 94 ? -14.659 -3.143 39.537 1.00 87.00 94 ILE A C 1
ATOM 774 O O . ILE A 1 94 ? -13.931 -2.320 40.086 1.00 87.00 94 ILE A O 1
ATOM 778 N N . LEU A 1 95 ? -15.956 -2.916 39.321 1.00 87.25 95 LEU A N 1
ATOM 779 C CA . LEU A 1 95 ? -16.624 -1.659 39.671 1.00 87.25 95 LEU A CA 1
ATOM 780 C C . LEU A 1 95 ? -17.022 -1.584 41.153 1.00 87.25 95 LEU A C 1
ATOM 782 O O . LEU A 1 95 ? -17.407 -0.518 41.625 1.00 87.25 95 LEU A O 1
ATOM 786 N N . GLY A 1 96 ? -16.927 -2.692 41.897 1.00 85.69 96 GLY A N 1
ATOM 787 C CA . GLY A 1 96 ? -17.349 -2.762 43.298 1.00 85.69 96 GLY A CA 1
ATOM 788 C C . GLY A 1 96 ? -18.866 -2.644 43.482 1.00 85.69 96 GLY A C 1
ATOM 789 O O . GLY A 1 96 ? -19.332 -2.259 44.553 1.00 85.69 96 GLY A O 1
ATOM 790 N N . GLU A 1 97 ? -19.643 -2.948 42.442 1.00 84.44 97 GLU A N 1
ATOM 791 C CA . GLU A 1 97 ? -21.100 -2.846 42.465 1.00 84.44 97 GLU A CA 1
ATOM 792 C C . GLU A 1 97 ? -21.730 -4.110 43.060 1.00 84.44 97 GLU A C 1
ATOM 794 O O . GLU A 1 97 ? -21.370 -5.238 42.721 1.00 84.44 97 GLU A O 1
ATOM 799 N N . THR A 1 98 ? -22.720 -3.925 43.935 1.00 77.50 98 THR A N 1
ATOM 800 C CA . THR A 1 98 ? -23.467 -5.027 44.568 1.00 77.50 98 THR A CA 1
ATOM 801 C C . THR A 1 98 ? -24.478 -5.686 43.629 1.00 77.50 98 THR A C 1
ATOM 803 O O . THR A 1 98 ? -24.924 -6.801 43.896 1.00 77.50 98 THR A O 1
ATOM 806 N N . ALA A 1 99 ? -24.827 -5.022 42.524 1.00 76.56 99 ALA A N 1
ATOM 807 C CA . ALA A 1 99 ? -25.704 -5.536 41.481 1.00 76.56 99 ALA A CA 1
ATOM 808 C C . ALA A 1 99 ? -24.955 -5.623 40.137 1.00 76.56 99 ALA A C 1
ATOM 810 O O . ALA A 1 99 ? -24.090 -4.790 39.868 1.00 76.56 99 ALA A O 1
ATOM 811 N N . PRO A 1 100 ? -25.266 -6.612 39.277 1.00 75.50 100 PRO A N 1
ATOM 812 C CA . PRO A 1 100 ? -24.663 -6.713 37.956 1.00 75.50 100 PRO A CA 1
ATOM 813 C C . PRO A 1 100 ? -25.048 -5.541 37.050 1.00 75.50 100 PRO A C 1
ATOM 815 O O . PRO A 1 100 ? -26.245 -5.305 36.851 1.00 75.50 100 PRO A O 1
ATOM 818 N N . PRO A 1 101 ? -24.066 -4.832 36.459 1.00 76.31 101 PRO A N 1
ATOM 819 C CA . PRO A 1 101 ? -24.357 -3.717 35.578 1.00 76.31 101 PRO A CA 1
ATOM 820 C C . PRO A 1 101 ? -25.070 -4.196 34.312 1.00 76.31 101 PRO A C 1
ATOM 822 O O . PRO A 1 101 ? -24.835 -5.290 33.786 1.00 76.31 101 PRO A O 1
ATOM 825 N N . THR A 1 102 ? -25.945 -3.340 33.784 1.00 78.94 102 THR A N 1
ATOM 826 C CA . THR A 1 102 ? -26.607 -3.593 32.500 1.00 78.94 102 THR A CA 1
ATOM 827 C C . THR A 1 102 ? -25.644 -3.250 31.367 1.00 78.94 102 THR A C 1
ATOM 829 O O . THR A 1 102 ? -25.563 -2.106 30.927 1.00 78.94 102 THR A O 1
ATOM 832 N N . VAL A 1 103 ? -24.895 -4.247 30.893 1.00 76.62 103 VAL A N 1
ATOM 833 C CA . VAL A 1 103 ? -23.924 -4.077 29.802 1.00 76.62 103 VAL A CA 1
ATOM 834 C C . VAL A 1 103 ? -24.596 -4.329 28.453 1.00 76.62 103 VAL A C 1
ATOM 836 O O . VAL A 1 103 ? -24.907 -5.470 28.105 1.00 76.62 103 VAL A O 1
ATOM 839 N N . LYS A 1 104 ? -24.798 -3.266 27.669 1.00 82.44 104 LYS A N 1
ATOM 840 C CA . LYS A 1 104 ? -25.198 -3.387 26.261 1.00 82.44 104 LYS A CA 1
ATOM 841 C C . LYS A 1 104 ? -23.977 -3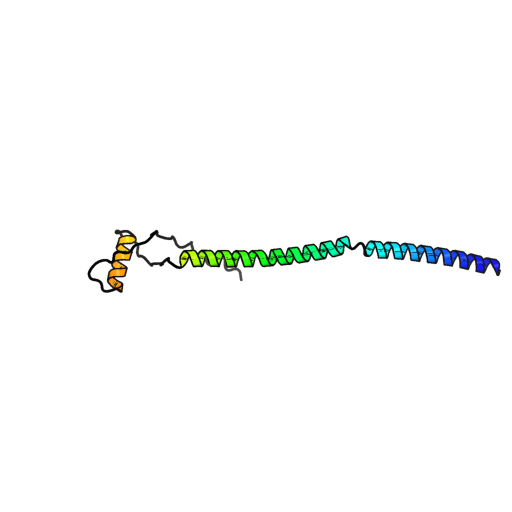.741 25.419 1.00 82.44 104 LYS A C 1
ATOM 843 O O . LYS A 1 104 ? -22.966 -3.049 25.477 1.00 82.44 104 LYS A O 1
ATOM 848 N N . HIS A 1 105 ? -24.090 -4.801 24.638 1.00 83.94 105 HIS A N 1
ATOM 849 C CA . HIS A 1 105 ? -23.073 -5.239 23.695 1.00 83.94 105 HIS A CA 1
ATOM 850 C C . HIS A 1 105 ? -23.764 -5.652 22.396 1.00 83.94 105 HIS A C 1
ATOM 852 O O . HIS A 1 105 ? -24.821 -6.276 22.436 1.00 83.94 105 HIS A O 1
ATOM 858 N N . ASP A 1 106 ? -23.176 -5.302 21.253 1.00 85.19 106 ASP A N 1
ATOM 859 C CA . ASP A 1 106 ? -23.751 -5.659 19.951 1.00 85.19 106 ASP A CA 1
ATOM 860 C C . ASP A 1 106 ? -23.536 -7.147 19.643 1.00 85.19 106 ASP A C 1
ATOM 862 O O . ASP A 1 106 ? -24.428 -7.825 19.138 1.00 85.19 106 ASP A O 1
ATOM 866 N N . ARG A 1 107 ? -22.338 -7.668 19.949 1.00 85.50 107 ARG A N 1
ATOM 867 C CA . ARG A 1 107 ? -21.968 -9.079 19.775 1.00 85.50 107 ARG A CA 1
ATOM 868 C C . ARG A 1 107 ? -21.014 -9.525 20.878 1.00 85.50 107 ARG A C 1
ATOM 870 O O . ARG A 1 107 ? -20.068 -8.813 21.200 1.00 85.50 107 ARG A O 1
ATOM 877 N N . LEU A 1 108 ? -21.225 -10.736 21.390 1.00 86.19 108 LEU A N 1
ATOM 878 C CA . LEU A 1 108 ? -20.335 -11.420 22.328 1.00 86.19 108 LEU A CA 1
ATOM 879 C C . LEU A 1 108 ? -20.080 -12.835 21.809 1.00 86.19 108 LEU A C 1
ATOM 881 O O . LEU A 1 108 ? -21.019 -13.596 21.598 1.00 86.19 108 LEU A O 1
ATOM 885 N N . HIS A 1 109 ? -18.819 -13.179 21.577 1.00 82.19 109 HIS A N 1
ATOM 886 C CA . HIS A 1 109 ? -18.421 -14.488 21.067 1.00 82.19 109 HIS A CA 1
ATOM 887 C C . HIS A 1 109 ? -17.057 -14.876 21.635 1.00 82.19 109 HIS A C 1
ATOM 889 O O . HIS A 1 109 ? -16.269 -14.011 22.015 1.00 82.19 109 HIS A O 1
ATOM 895 N N . SER A 1 110 ? -16.804 -16.180 21.717 1.00 81.25 110 SER A N 1
ATOM 896 C CA . SER A 1 110 ? -15.463 -16.699 21.979 1.00 81.25 110 SER A CA 1
ATOM 897 C C . SER A 1 110 ? -14.673 -16.676 20.677 1.00 81.25 110 SER A C 1
ATOM 899 O O . SER A 1 110 ? -15.222 -16.985 19.620 1.00 81.25 110 SER A O 1
ATOM 901 N N . VAL A 1 111 ? -13.400 -16.307 20.757 1.00 78.00 111 VAL A N 1
ATOM 902 C CA . VAL A 1 111 ? -12.474 -16.394 19.629 1.00 78.00 111 VAL A CA 1
ATOM 903 C C . VAL A 1 111 ? -11.487 -17.500 19.956 1.00 78.00 111 VAL A C 1
ATOM 905 O O . VAL A 1 111 ? -10.795 -17.421 20.973 1.00 78.00 111 VAL A O 1
ATOM 908 N N . ASP A 1 112 ? -11.433 -18.524 19.112 1.00 70.31 112 ASP A N 1
ATOM 909 C CA . ASP A 1 112 ? -10.351 -19.495 19.177 1.00 70.31 112 ASP A CA 1
ATOM 910 C C . ASP A 1 112 ? -9.070 -18.774 18.753 1.00 70.31 112 ASP A C 1
ATOM 912 O O . ASP A 1 112 ? -8.980 -18.230 17.650 1.00 70.31 112 ASP A O 1
ATOM 916 N N . LEU A 1 113 ? -8.090 -18.707 19.656 1.00 62.34 113 LEU A N 1
ATOM 917 C CA . LEU A 1 113 ? -6.772 -18.183 19.314 1.00 62.34 113 LEU A CA 1
ATOM 918 C C . LEU A 1 113 ? -6.226 -19.009 18.138 1.00 62.34 113 LEU A C 1
ATOM 920 O O . LEU A 1 113 ? -6.262 -20.243 18.215 1.00 62.34 113 LEU A O 1
ATOM 924 N N . PRO A 1 114 ? -5.724 -18.374 17.062 1.00 55.84 114 PRO A N 1
ATOM 925 C CA . PRO A 1 114 ? -5.112 -19.116 15.972 1.00 55.84 114 PRO A CA 1
ATOM 926 C C . PRO A 1 114 ? -3.994 -19.990 16.546 1.00 55.84 114 PRO A C 1
ATOM 928 O O . PRO A 1 114 ? -3.203 -19.522 17.368 1.00 55.84 114 PRO A O 1
ATOM 931 N N . HIS A 1 115 ? -3.954 -21.267 16.147 1.00 50.62 115 HIS A N 1
ATOM 932 C CA . HIS A 1 115 ? -2.847 -22.159 16.480 1.00 50.62 115 HIS A CA 1
ATOM 933 C C . HIS A 1 115 ? -1.540 -21.447 16.137 1.00 50.62 115 HIS A C 1
ATOM 935 O O . HIS A 1 115 ? -1.269 -21.153 14.974 1.00 50.62 115 HIS A O 1
ATOM 941 N N . GLN A 1 116 ? -0.757 -21.137 17.169 1.00 48.78 116 GLN A N 1
ATOM 942 C CA . GLN A 1 116 ? 0.589 -20.619 17.015 1.00 48.78 116 GLN A CA 1
ATOM 943 C C . GLN A 1 116 ? 1.329 -21.586 16.076 1.00 48.78 116 GLN A C 1
ATOM 945 O O . GLN A 1 116 ? 1.330 -22.791 16.359 1.00 48.78 116 GLN A O 1
ATOM 950 N N . PRO A 1 117 ? 1.882 -21.127 14.937 1.00 45.88 117 PRO A N 1
ATOM 951 C CA . PRO A 1 117 ? 2.603 -22.027 14.056 1.00 45.88 117 PRO A CA 1
ATOM 952 C C . PRO A 1 117 ? 3.739 -22.665 14.867 1.00 45.88 117 PRO A C 1
ATOM 954 O O . PRO A 1 117 ? 4.376 -21.969 15.666 1.00 45.88 117 PRO A O 1
ATOM 957 N N . PRO A 1 118 ? 3.964 -23.983 14.731 1.00 47.19 118 PRO A N 1
ATOM 958 C CA . PRO A 1 118 ? 4.992 -24.668 15.495 1.00 47.19 118 PRO A CA 1
ATOM 959 C C . PRO A 1 118 ? 6.334 -23.960 15.293 1.00 47.19 118 PRO A C 1
ATOM 961 O O . PRO A 1 118 ? 6.716 -23.624 14.171 1.00 47.19 118 PRO A O 1
ATOM 964 N N . SER A 1 119 ? 7.053 -23.749 16.395 1.00 60.28 119 SER A N 1
ATOM 965 C CA . SER A 1 119 ? 8.316 -23.001 16.485 1.00 60.28 119 SER A CA 1
ATOM 966 C C . SER A 1 119 ? 9.450 -23.535 15.595 1.00 60.28 119 SER A C 1
ATOM 968 O O . SER A 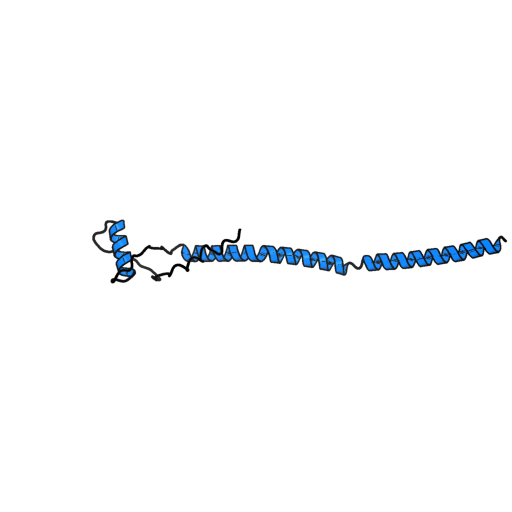1 119 ? 10.511 -22.928 15.516 1.00 60.28 119 SER A O 1
ATOM 970 N N . HIS A 1 120 ? 9.230 -24.642 14.886 1.00 58.22 120 HIS A N 1
ATOM 971 C CA . HIS A 1 120 ? 10.175 -25.277 13.969 1.00 58.22 120 HIS A CA 1
ATOM 972 C C . HIS A 1 120 ? 10.273 -24.594 12.590 1.00 58.22 120 HIS A C 1
ATOM 974 O O . HIS A 1 120 ? 11.111 -24.994 11.790 1.00 58.22 120 HIS A O 1
ATOM 980 N N . LEU A 1 121 ? 9.431 -23.593 12.290 1.00 48.78 121 LEU A N 1
ATOM 981 C CA . LEU A 1 121 ? 9.438 -22.861 11.010 1.00 48.78 121 LEU A CA 1
ATOM 982 C C . LEU A 1 121 ? 10.101 -21.472 11.077 1.00 48.78 121 LEU A C 1
ATOM 984 O O . LEU A 1 121 ? 10.023 -20.713 10.113 1.00 48.78 121 LEU A O 1
ATOM 988 N N . GLN A 1 122 ? 10.782 -21.130 12.177 1.00 45.38 122 GLN A N 1
ATOM 989 C CA . GLN A 1 122 ? 11.685 -19.975 12.196 1.00 45.38 122 GLN A CA 1
ATOM 990 C C . GLN A 1 122 ? 12.966 -20.333 11.431 1.00 45.38 122 GLN A C 1
ATOM 992 O O . GLN A 1 122 ? 13.935 -20.827 12.003 1.00 45.38 122 GLN A O 1
ATOM 997 N N . ILE A 1 123 ? 12.934 -20.146 10.111 1.00 45.34 123 ILE A N 1
ATOM 998 C CA . ILE A 1 123 ? 14.119 -20.250 9.257 1.00 45.34 123 ILE A CA 1
ATOM 999 C C . ILE A 1 123 ? 15.033 -19.064 9.592 1.00 45.34 123 ILE A C 1
ATOM 1001 O O . ILE A 1 123 ? 14.575 -17.921 9.642 1.00 45.34 123 ILE A O 1
ATOM 1005 N N . SER A 1 124 ? 16.289 -19.394 9.901 1.00 48.06 124 SER A N 1
ATOM 1006 C CA . SER A 1 124 ? 17.397 -18.476 10.199 1.00 48.06 124 SER A CA 1
ATOM 1007 C C . SER A 1 124 ? 17.863 -17.700 8.974 1.00 48.06 124 SER A C 1
ATOM 1009 O O . SER A 1 124 ? 17.753 -18.256 7.859 1.00 48.06 124 SER A O 1
#

Foldseek 3Di:
DVVVVVVVVVVVVVVVVVVVVVVVVVVVVVPPCPVVVVVVVVVVVVVVVVVVVVVVVVVVVVVVCVVCVPPDDDDDDPDPPDDVVVVQVVCCVVVVPPDRDDDDDPDDDDDDDPPDPPPPPPDD

Organism: Pleurodeles waltl (NCBI:txid8319)

pLDDT: mean 77.99, std 12.25, range [45.34, 93.44]

Secondary structure (DSSP, 8-state):
-HHHHHHHHHHHHHHHHHHHHHHHHHHHHHT-THHHHHHHHHHHHHHHHHHHHHHHHHHHHHHHHHHHTT---------TTHHHHHHHHHHHHHHT-SS------S-----PPP-PPPGGG---

Radius of gyration: 39.61 Å; chains: 1; bounding box: 75×37×109 Å